Protein AF-A0A841GSR4-F1 (afdb_monomer_lite)

Structure (mmCIF, N/CA/C/O backbone):
data_AF-A0A841GSR4-F1
#
_entry.id   AF-A0A841GSR4-F1
#
loop_
_atom_site.group_PDB
_atom_site.id
_atom_site.type_symbol
_atom_site.label_atom_id
_atom_site.label_alt_id
_atom_site.label_comp_id
_atom_site.label_asym_id
_atom_site.label_entity_id
_atom_site.label_seq_id
_atom_site.pdbx_PDB_ins_code
_atom_site.Cartn_x
_atom_site.Cartn_y
_atom_site.Cartn_z
_atom_site.occupancy
_atom_site.B_iso_or_equiv
_atom_site.auth_seq_id
_atom_site.auth_comp_id
_atom_site.auth_asym_id
_atom_site.auth_atom_id
_atom_site.pdbx_PDB_model_num
ATOM 1 N N . MET A 1 1 ? -15.981 -10.347 -4.834 1.00 92.62 1 MET A N 1
ATOM 2 C CA . MET A 1 1 ? -15.086 -10.393 -6.033 1.00 92.62 1 MET A CA 1
ATOM 3 C C . MET A 1 1 ? -13.836 -11.166 -5.662 1.00 92.62 1 MET A C 1
ATOM 5 O O . MET A 1 1 ? -13.496 -11.179 -4.491 1.00 92.62 1 MET A O 1
ATOM 9 N N . THR A 1 2 ? -13.126 -11.791 -6.602 1.00 95.69 2 THR A N 1
ATOM 10 C CA . THR A 1 2 ? -11.892 -12.512 -6.245 1.00 95.69 2 THR A CA 1
ATOM 11 C C . THR A 1 2 ? -10.680 -11.586 -6.214 1.00 95.69 2 THR A C 1
ATOM 13 O O . THR A 1 2 ? -10.436 -10.868 -7.179 1.00 95.69 2 THR A O 1
ATOM 16 N N . VAL A 1 3 ? -9.880 -11.688 -5.154 1.00 97.00 3 VAL A N 1
ATOM 17 C CA . VAL A 1 3 ? -8.577 -11.026 -5.015 1.00 97.00 3 VAL A CA 1
ATOM 18 C C . VAL A 1 3 ? -7.499 -12.047 -4.651 1.00 97.00 3 VAL A C 1
ATOM 20 O O . VAL A 1 3 ? -7.768 -13.046 -3.979 1.00 97.00 3 VAL A O 1
ATOM 23 N N . TYR A 1 4 ? -6.276 -11.811 -5.123 1.00 98.25 4 TYR A N 1
ATOM 24 C CA . TYR A 1 4 ? -5.128 -12.674 -4.867 1.00 98.25 4 TYR A CA 1
ATOM 25 C C . TYR A 1 4 ? -4.082 -11.926 -4.047 1.00 98.25 4 TYR A C 1
ATOM 27 O O . TYR A 1 4 ? -3.581 -10.876 -4.454 1.00 98.25 4 TYR A O 1
ATOM 35 N N . VAL A 1 5 ? -3.737 -12.484 -2.892 1.00 97.50 5 VAL A N 1
ATOM 36 C CA . VAL A 1 5 ? -2.780 -11.902 -1.948 1.00 97.50 5 VAL A CA 1
ATOM 37 C C . VAL A 1 5 ? -1.703 -12.940 -1.652 1.00 97.50 5 VAL A C 1
ATOM 39 O O . VAL A 1 5 ? -1.979 -14.124 -1.476 1.00 97.50 5 VAL A O 1
ATOM 42 N N . ASN A 1 6 ? -0.447 -12.513 -1.620 1.00 97.94 6 ASN A N 1
ATOM 43 C CA . ASN A 1 6 ? 0.684 -13.377 -1.317 1.00 97.94 6 ASN A CA 1
ATOM 44 C C . ASN A 1 6 ? 0.808 -13.644 0.188 1.00 97.94 6 ASN A C 1
ATOM 46 O O . ASN A 1 6 ? 1.017 -14.781 0.601 1.00 97.94 6 ASN A O 1
ATOM 50 N N . ARG A 1 7 ? 0.694 -12.588 1.002 1.00 97.38 7 ARG A N 1
ATOM 51 C CA . ARG A 1 7 ? 0.832 -12.641 2.464 1.00 97.38 7 ARG A CA 1
ATOM 52 C C . ARG A 1 7 ? 0.263 -11.390 3.129 1.00 97.38 7 ARG A C 1
ATOM 54 O O . ARG A 1 7 ? 0.250 -10.317 2.528 1.00 97.38 7 ARG A O 1
ATOM 61 N N . ILE A 1 8 ? -0.161 -11.541 4.383 1.00 98.25 8 ILE A N 1
ATOM 62 C CA . ILE A 1 8 ? -0.678 -10.461 5.232 1.00 98.25 8 ILE A CA 1
ATOM 63 C C . ILE A 1 8 ? -0.076 -10.614 6.626 1.00 98.25 8 ILE A C 1
ATOM 65 O O . ILE A 1 8 ? -0.261 -11.657 7.255 1.00 98.25 8 ILE A O 1
ATOM 69 N N . PHE A 1 9 ? 0.642 -9.606 7.115 1.00 98.19 9 PH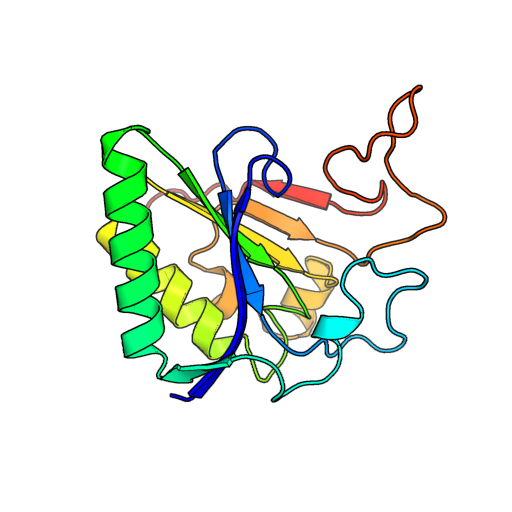E A N 1
ATOM 70 C CA . PHE A 1 9 ? 1.284 -9.657 8.434 1.00 98.19 9 PHE A CA 1
ATOM 71 C C . PHE A 1 9 ? 1.585 -8.259 8.982 1.00 98.19 9 PHE A C 1
ATOM 73 O O . PHE A 1 9 ? 1.593 -7.278 8.242 1.00 98.19 9 PHE A O 1
ATOM 80 N N . PHE A 1 10 ? 1.836 -8.170 10.288 1.00 98.44 10 PHE A N 1
ATOM 81 C CA . PHE A 1 10 ? 2.285 -6.934 10.925 1.00 98.44 10 PHE A CA 1
ATOM 82 C C . PHE A 1 10 ? 3.794 -6.748 10.755 1.00 98.44 10 PHE A C 1
ATOM 84 O O . PHE A 1 10 ? 4.568 -7.673 10.992 1.00 98.44 10 PHE A O 1
ATOM 91 N N . SER A 1 11 ? 4.208 -5.546 10.366 1.00 95.81 11 SER A N 1
ATOM 92 C CA . SER A 1 11 ? 5.587 -5.196 10.032 1.00 95.81 11 SER A CA 1
ATOM 93 C C . SER A 1 11 ? 5.924 -3.811 10.568 1.00 95.81 11 SER A C 1
ATOM 95 O O . SER A 1 11 ? 5.125 -2.883 10.464 1.00 95.81 11 SER A O 1
ATOM 97 N N . THR A 1 12 ? 7.126 -3.649 11.112 1.00 94.56 12 THR A N 1
ATOM 98 C CA . THR A 1 12 ? 7.690 -2.335 11.467 1.00 94.56 12 THR A CA 1
ATOM 99 C C . THR A 1 12 ? 8.575 -1.761 10.360 1.00 94.56 12 THR A C 1
ATOM 101 O O . THR A 1 12 ? 9.112 -0.671 10.517 1.00 94.56 12 THR A O 1
ATOM 104 N N . ASN A 1 13 ? 8.765 -2.495 9.257 1.00 92.19 13 ASN A N 1
ATOM 105 C CA . ASN A 1 13 ? 9.683 -2.117 8.178 1.00 92.19 13 ASN A CA 1
ATOM 106 C C . ASN A 1 13 ? 8.971 -1.445 6.995 1.00 92.19 13 ASN A C 1
ATOM 108 O O . ASN A 1 13 ? 9.603 -0.725 6.226 1.00 92.19 13 ASN A O 1
ATOM 112 N N . ASP A 1 14 ? 7.664 -1.674 6.851 1.00 94.75 14 ASP A N 1
ATOM 113 C CA . ASP A 1 14 ? 6.877 -1.236 5.689 1.00 94.75 14 ASP A CA 1
ATOM 114 C C . ASP A 1 14 ? 6.224 0.147 5.884 1.00 94.75 14 ASP A C 1
ATOM 116 O O . ASP A 1 14 ? 5.531 0.655 5.007 1.00 94.75 14 ASP A O 1
ATOM 120 N N . HIS A 1 15 ? 6.452 0.786 7.033 1.00 96.94 15 HIS A N 1
ATOM 121 C CA . HIS A 1 15 ? 6.011 2.147 7.318 1.00 96.94 15 HIS A CA 1
ATOM 122 C C . HIS A 1 15 ? 7.011 2.823 8.282 1.00 96.94 15 HIS A C 1
ATOM 124 O O . HIS A 1 15 ? 7.494 2.174 9.208 1.00 96.94 15 HIS A O 1
ATOM 130 N N . PRO A 1 16 ? 7.344 4.121 8.122 1.00 95.12 16 PRO A N 1
ATOM 131 C CA . PRO A 1 16 ? 8.487 4.731 8.811 1.00 95.12 16 PRO A CA 1
ATOM 132 C C . PRO A 1 16 ? 8.277 5.009 10.308 1.00 95.12 16 PRO A C 1
ATOM 134 O O . PRO A 1 16 ? 9.216 5.437 10.976 1.00 95.12 16 PRO A O 1
ATOM 137 N N . LYS A 1 17 ? 7.048 4.878 10.829 1.00 96.19 17 LYS A N 1
ATOM 138 C CA . LYS A 1 17 ? 6.701 5.281 12.211 1.00 96.19 17 LYS A CA 1
ATOM 139 C C . LYS A 1 17 ? 5.739 4.332 12.929 1.00 96.19 17 LYS A C 1
ATOM 141 O O . LYS A 1 17 ? 5.998 3.927 14.052 1.00 96.19 17 LYS A O 1
ATOM 146 N N . LEU A 1 18 ? 4.601 4.051 12.304 1.00 97.88 18 LEU A N 1
ATOM 147 C CA . LEU A 1 18 ? 3.537 3.186 12.820 1.00 97.88 18 LEU A CA 1
ATOM 148 C C . LEU A 1 18 ? 3.809 1.704 12.541 1.00 97.88 18 LEU A C 1
ATOM 150 O O . LEU A 1 18 ? 4.437 1.378 11.534 1.00 97.88 18 LEU A O 1
ATOM 154 N N . LEU A 1 19 ? 3.252 0.828 13.385 1.00 98.44 19 LEU A N 1
ATOM 155 C CA . LEU A 1 19 ? 3.086 -0.590 13.065 1.00 98.4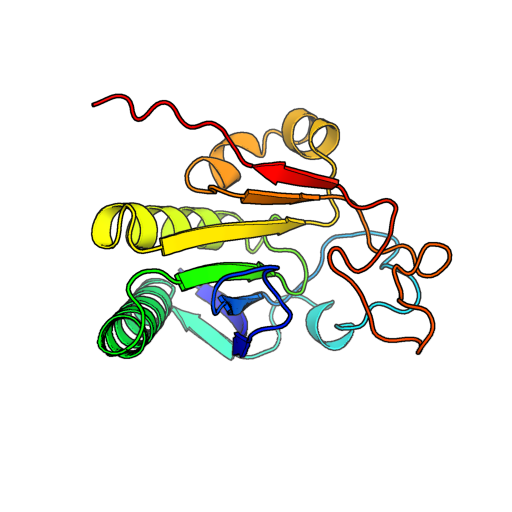4 19 LEU A CA 1
ATOM 156 C C . LEU A 1 19 ? 2.235 -0.718 11.795 1.00 98.44 19 LEU A C 1
ATOM 158 O O . LEU A 1 19 ? 1.141 -0.160 11.736 1.00 98.44 19 LEU A O 1
ATOM 162 N N . GLY A 1 20 ? 2.728 -1.435 10.789 1.00 98.31 20 GLY A N 1
ATOM 163 C CA . GLY A 1 20 ? 2.047 -1.620 9.512 1.00 98.31 20 GLY A CA 1
ATOM 164 C C . GLY A 1 20 ? 1.390 -2.991 9.390 1.00 98.31 20 GLY A C 1
ATOM 165 O O . GLY A 1 20 ? 2.092 -4.000 9.347 1.00 98.31 20 GLY A O 1
ATOM 166 N N . LEU A 1 21 ? 0.064 -3.049 9.250 1.00 98.81 21 LEU A N 1
ATOM 167 C CA . LEU A 1 21 ? -0.616 -4.219 8.694 1.00 98.81 21 LEU A CA 1
ATOM 168 C C . LEU A 1 21 ? -0.361 -4.246 7.186 1.00 98.81 21 LEU A C 1
ATOM 170 O O . LEU A 1 21 ? -0.951 -3.485 6.425 1.00 98.81 21 LEU A O 1
ATOM 174 N N . SER A 1 22 ? 0.561 -5.101 6.770 1.00 98.62 22 SER A N 1
ATOM 175 C CA . SER A 1 22 ? 1.110 -5.120 5.419 1.00 98.62 22 SER A CA 1
ATOM 176 C C . SER A 1 22 ? 0.399 -6.163 4.565 1.00 98.62 22 SER A C 1
ATOM 178 O O . SER A 1 22 ? 0.410 -7.348 4.902 1.00 98.62 22 SER A O 1
ATOM 180 N N . ILE A 1 23 ? -0.215 -5.726 3.465 1.00 98.69 23 ILE A N 1
ATOM 181 C CA . ILE A 1 23 ? -1.017 -6.541 2.546 1.00 98.69 23 ILE A CA 1
ATOM 182 C C . ILE A 1 23 ? -0.260 -6.662 1.227 1.00 98.69 23 ILE A C 1
ATOM 184 O O . ILE A 1 23 ? -0.256 -5.731 0.425 1.00 98.69 23 ILE A O 1
ATOM 188 N N . TYR A 1 24 ? 0.386 -7.806 0.999 1.00 98.44 24 TYR A N 1
ATOM 189 C CA . TYR A 1 24 ? 1.174 -8.041 -0.209 1.00 98.44 24 TYR A CA 1
ATOM 190 C C . TYR A 1 24 ? 0.294 -8.621 -1.317 1.00 98.44 24 TYR A C 1
ATOM 192 O O . TYR A 1 24 ? 0.095 -9.835 -1.366 1.00 98.44 24 TYR A O 1
ATOM 200 N N . PHE A 1 25 ? -0.215 -7.779 -2.214 1.00 98.38 25 PHE A N 1
ATOM 201 C CA . PHE A 1 25 ? -0.997 -8.199 -3.376 1.00 98.38 25 PHE A CA 1
ATOM 202 C C . PHE A 1 25 ? -0.168 -9.081 -4.319 1.00 98.38 25 PHE A C 1
ATOM 204 O O . PHE A 1 25 ? 1.060 -8.987 -4.393 1.00 98.38 25 PHE A O 1
ATOM 211 N N . GLN A 1 26 ? -0.840 -9.984 -5.029 1.00 98.31 26 GLN A N 1
ATOM 212 C CA . GLN A 1 26 ? -0.202 -10.833 -6.026 1.00 98.31 26 GLN A CA 1
ATOM 213 C C . GLN A 1 26 ? -0.316 -10.200 -7.421 1.00 98.31 26 GLN A C 1
ATOM 215 O O . GLN A 1 26 ? -1.351 -9.664 -7.803 1.00 98.31 26 GLN A O 1
ATOM 220 N N . GLY A 1 27 ? 0.748 -10.326 -8.210 1.00 98.19 27 GLY A N 1
ATOM 221 C CA . GLY A 1 27 ? 0.859 -9.842 -9.579 1.00 98.19 27 GLY A CA 1
ATOM 222 C C . GLY A 1 27 ? 1.427 -8.427 -9.651 1.00 98.19 27 GLY A C 1
ATOM 223 O O . GLY A 1 27 ? 0.950 -7.520 -8.978 1.00 98.19 27 GLY A O 1
ATOM 224 N N . CYS A 1 28 ? 2.433 -8.232 -10.507 1.00 98.31 28 CYS A N 1
ATOM 225 C CA . CYS A 1 28 ? 2.970 -6.920 -10.861 1.00 98.31 28 CYS A CA 1
ATOM 226 C C . CYS A 1 28 ? 2.867 -6.715 -12.376 1.00 98.31 28 CYS A C 1
ATOM 228 O O . CYS A 1 28 ? 3.379 -7.526 -13.145 1.00 98.31 28 CYS A O 1
ATOM 230 N N . ASP A 1 29 ? 2.252 -5.632 -12.840 1.00 97.81 29 ASP A N 1
ATOM 231 C CA . ASP A 1 29 ? 2.089 -5.325 -14.270 1.00 97.81 29 ASP A CA 1
ATOM 232 C C . ASP A 1 29 ? 3.283 -4.576 -14.888 1.00 97.81 29 ASP A C 1
ATOM 234 O O . ASP A 1 29 ? 3.379 -4.457 -16.108 1.00 97.81 29 ASP A O 1
ATOM 238 N N . ARG A 1 30 ? 4.251 -4.146 -14.071 1.00 97.25 30 ARG A N 1
ATOM 239 C CA . ARG A 1 30 ? 5.441 -3.434 -14.543 1.00 97.25 30 ARG A CA 1
ATOM 240 C C . ARG A 1 30 ? 6.229 -4.234 -15.590 1.00 97.25 30 ARG A C 1
ATOM 242 O O . ARG A 1 30 ? 6.597 -5.387 -15.344 1.00 97.25 30 ARG A O 1
ATOM 249 N N . SER A 1 31 ? 6.580 -3.601 -16.709 1.00 95.81 31 SER A N 1
ATOM 250 C CA . SER A 1 31 ? 7.490 -4.159 -17.717 1.00 95.81 31 SER A CA 1
ATOM 251 C C . SER A 1 31 ? 8.560 -3.130 -18.119 1.00 95.81 31 SER A C 1
ATOM 253 O O . SER A 1 31 ? 8.194 -2.013 -18.484 1.00 95.81 31 SER A O 1
ATOM 255 N N . PRO A 1 32 ? 9.866 -3.449 -18.028 1.00 95.81 32 PRO A N 1
ATOM 256 C CA . PRO A 1 32 ? 10.427 -4.651 -17.407 1.00 95.81 32 PRO A CA 1
ATOM 257 C C . PRO A 1 32 ? 10.186 -4.670 -15.887 1.00 95.81 32 PRO A C 1
ATOM 259 O O . PRO A 1 32 ? 9.978 -3.629 -15.262 1.00 95.81 32 PRO A O 1
ATOM 262 N N . LYS A 1 33 ? 10.229 -5.858 -15.272 1.00 97.06 33 LYS A N 1
ATOM 263 C CA . LYS A 1 33 ? 10.204 -5.987 -13.805 1.00 97.06 33 LYS A CA 1
ATOM 264 C C . LYS A 1 33 ? 11.444 -5.315 -13.198 1.00 97.06 33 LYS A C 1
ATOM 266 O O . LYS A 1 33 ? 12.499 -5.287 -13.830 1.00 97.06 33 LYS A O 1
ATOM 271 N N . CYS A 1 34 ? 11.338 -4.794 -11.974 1.00 96.00 34 CYS A N 1
ATOM 272 C CA . CYS A 1 34 ? 12.476 -4.152 -11.312 1.00 96.00 34 CYS A CA 1
ATOM 273 C C . CYS A 1 34 ? 13.631 -5.146 -11.121 1.00 96.00 34 CYS A C 1
ATOM 275 O O . CYS A 1 34 ? 13.443 -6.243 -10.579 1.00 96.00 34 CYS A O 1
ATOM 277 N N . LEU A 1 35 ? 14.834 -4.744 -11.532 1.00 95.44 35 LEU A N 1
ATOM 278 C CA . LEU A 1 35 ? 16.046 -5.520 -11.303 1.00 95.44 35 LEU A CA 1
ATOM 279 C C . LEU A 1 35 ? 16.247 -5.722 -9.795 1.00 95.44 35 LEU A C 1
ATOM 281 O O . LEU A 1 35 ? 16.113 -4.780 -9.019 1.00 95.44 35 LEU A O 1
ATOM 285 N N . LEU A 1 36 ? 16.540 -6.960 -9.385 1.00 94.19 36 LEU A N 1
ATOM 286 C CA . LEU A 1 36 ? 16.708 -7.342 -7.974 1.00 94.19 36 LEU A CA 1
ATOM 287 C C . LEU A 1 36 ? 15.529 -6.944 -7.063 1.00 94.19 36 LEU A C 1
ATOM 289 O O . LEU A 1 36 ? 15.717 -6.687 -5.879 1.00 94.19 36 LEU A O 1
ATOM 293 N N . CYS A 1 37 ? 14.302 -6.957 -7.596 1.00 94.44 37 CYS A N 1
ATOM 294 C CA . CYS A 1 37 ? 13.094 -6.844 -6.779 1.00 94.44 37 CYS A CA 1
ATOM 295 C C . CYS A 1 37 ? 13.138 -7.837 -5.605 1.00 94.44 37 CYS A C 1
ATOM 297 O O . CYS A 1 37 ? 13.424 -9.017 -5.813 1.00 94.44 37 CYS A O 1
ATOM 299 N N . HIS A 1 38 ? 12.833 -7.363 -4.395 1.00 90.12 38 HIS A N 1
ATOM 300 C CA . HIS A 1 38 ? 12.778 -8.203 -3.196 1.00 90.12 38 HIS A CA 1
ATOM 301 C C . HIS A 1 38 ? 11.622 -9.210 -3.214 1.00 90.12 38 HIS A C 1
ATOM 303 O O . HIS A 1 38 ? 11.738 -10.254 -2.590 1.00 90.12 38 HIS A O 1
ATOM 309 N N . ASN A 1 39 ? 10.540 -8.916 -3.943 1.00 93.88 39 ASN A N 1
ATOM 310 C CA . ASN A 1 39 ? 9.296 -9.685 -3.908 1.00 93.88 39 ASN A CA 1
ATOM 311 C C . ASN A 1 39 ? 9.004 -10.349 -5.266 1.00 93.88 39 ASN A C 1
ATOM 313 O O . ASN A 1 39 ? 7.910 -10.194 -5.815 1.00 93.88 39 ASN A O 1
ATOM 317 N N . LYS A 1 40 ? 9.984 -11.032 -5.874 1.00 95.50 40 LYS A N 1
ATOM 318 C CA . LYS A 1 40 ? 9.818 -11.642 -7.216 1.00 95.50 40 LYS A CA 1
ATOM 319 C C . LYS A 1 40 ? 8.717 -12.698 -7.249 1.00 95.50 40 LYS A C 1
ATOM 321 O O . LYS A 1 40 ? 8.055 -12.870 -8.267 1.00 95.50 40 LYS A O 1
ATOM 326 N N . GLU A 1 41 ? 8.482 -13.362 -6.124 1.00 96.00 41 GLU A N 1
ATOM 327 C CA . GLU A 1 41 ? 7.396 -14.317 -5.913 1.00 96.00 41 GLU A CA 1
ATOM 328 C C . GLU A 1 41 ? 6.004 -13.690 -6.098 1.00 96.00 41 GLU A C 1
ATOM 330 O O . GLU A 1 41 ? 5.038 -14.396 -6.384 1.00 96.00 41 GLU A O 1
ATOM 335 N N . THR A 1 42 ? 5.903 -12.360 -6.006 1.00 97.31 42 THR A N 1
ATOM 336 C CA . THR A 1 42 ? 4.657 -11.614 -6.226 1.00 97.31 42 THR A CA 1
ATOM 337 C C . THR A 1 42 ? 4.455 -11.175 -7.681 1.00 97.31 42 THR A C 1
ATOM 339 O O . THR A 1 42 ? 3.468 -10.515 -7.978 1.00 97.31 42 THR A O 1
ATOM 342 N N . TRP A 1 43 ? 5.355 -11.495 -8.622 1.00 97.12 43 TRP A N 1
ATOM 343 C CA . TRP A 1 43 ? 5.284 -10.955 -9.990 1.00 97.12 43 TRP A CA 1
ATOM 344 C C . TRP A 1 43 ? 4.158 -11.522 -10.850 1.00 97.12 43 TRP A C 1
ATOM 346 O O . TRP A 1 43 ? 3.541 -10.770 -11.606 1.00 97.12 43 TRP A O 1
ATOM 356 N N . GLU A 1 44 ? 3.921 -12.829 -10.785 1.00 97.12 44 GLU A N 1
ATOM 357 C CA . GLU A 1 44 ? 2.901 -13.479 -11.606 1.00 97.12 44 GLU A CA 1
ATOM 358 C C . GLU A 1 44 ? 1.508 -13.273 -10.996 1.00 97.12 44 GLU A C 1
ATOM 360 O O . GLU A 1 44 ? 1.340 -13.550 -9.805 1.00 97.12 44 GLU A O 1
ATOM 365 N N . PRO A 1 45 ? 0.513 -12.799 -11.769 1.00 96.00 45 PRO A N 1
ATOM 366 C CA . PRO A 1 45 ? -0.851 -12.640 -11.277 1.00 96.00 45 PRO A CA 1
ATOM 367 C C . PRO A 1 45 ? -1.521 -14.000 -11.030 1.00 96.00 45 PRO A C 1
ATOM 369 O O . PRO A 1 45 ? -1.067 -15.031 -11.526 1.00 96.00 45 PRO A O 1
ATOM 372 N N . TYR A 1 46 ? -2.622 -13.993 -10.274 1.00 93.44 46 TYR A N 1
ATOM 373 C CA . TYR A 1 46 ? -3.481 -15.166 -10.023 1.00 93.44 46 TYR A CA 1
ATOM 374 C C . TYR A 1 46 ? -2.794 -16.363 -9.334 1.00 93.44 46 TYR A C 1
ATOM 376 O O . TYR A 1 46 ? -3.289 -17.489 -9.386 1.00 93.44 46 TYR A O 1
ATOM 384 N N . LYS A 1 47 ? -1.658 -16.119 -8.672 1.00 93.12 47 LYS A N 1
ATOM 385 C CA . LYS A 1 47 ? -0.990 -17.053 -7.750 1.00 93.12 47 LYS A CA 1
ATOM 386 C C . LYS A 1 47 ? -1.291 -16.688 -6.288 1.00 93.12 47 LYS A C 1
ATOM 388 O O . LYS A 1 47 ? -2.086 -15.794 -6.015 1.00 93.12 47 LYS A O 1
ATOM 393 N N . GLY A 1 48 ? -0.639 -17.356 -5.340 1.00 90.44 48 GLY A N 1
ATOM 394 C CA . GLY A 1 48 ? -0.797 -17.056 -3.916 1.00 90.44 48 GLY A CA 1
ATOM 395 C C . GLY A 1 48 ? -2.157 -17.490 -3.371 1.00 90.44 48 GLY A C 1
ATOM 396 O O . GLY A 1 48 ? -2.749 -18.456 -3.855 1.00 90.44 48 GLY A O 1
ATOM 397 N N . PHE A 1 49 ? -2.633 -16.787 -2.347 1.00 95.81 49 PHE A N 1
ATOM 398 C CA . PHE A 1 49 ? -3.893 -17.090 -1.683 1.00 95.81 49 PHE A CA 1
ATOM 399 C C . PHE A 1 49 ? -5.044 -16.353 -2.357 1.00 95.81 49 PHE A C 1
ATOM 401 O O . PHE A 1 49 ? -5.014 -15.134 -2.537 1.00 95.81 49 PHE A O 1
ATOM 408 N N . LYS A 1 50 ? -6.063 -17.126 -2.725 1.00 97.69 50 LYS A N 1
ATOM 409 C CA . LYS A 1 50 ? -7.311 -16.628 -3.287 1.00 97.69 50 LYS A CA 1
ATOM 410 C C . LYS A 1 50 ? -8.268 -16.290 -2.149 1.00 97.69 50 LYS A C 1
ATOM 412 O O . LYS A 1 50 ? -8.541 -17.155 -1.320 1.00 97.69 50 LYS A O 1
ATOM 417 N N . TYR A 1 51 ? -8.819 -15.085 -2.173 1.00 98.00 51 TYR A N 1
ATOM 418 C CA . TYR A 1 51 ? -9.861 -14.646 -1.252 1.00 98.00 51 TYR A CA 1
ATOM 419 C C . TYR A 1 51 ? -11.095 -14.192 -2.029 1.00 98.00 51 TYR A C 1
ATOM 421 O O . TYR A 1 51 ? -10.969 -13.654 -3.138 1.00 98.00 51 TYR A O 1
ATOM 429 N N . ASP A 1 52 ? -12.281 -14.380 -1.447 1.00 98.38 52 ASP A N 1
ATOM 430 C CA . ASP A 1 52 ? -13.344 -13.421 -1.719 1.00 98.38 52 ASP A CA 1
ATOM 431 C C . ASP A 1 52 ? -13.015 -12.109 -0.995 1.00 98.38 52 ASP A C 1
ATOM 433 O O . ASP A 1 52 ? -12.431 -12.097 0.090 1.00 98.38 52 ASP A O 1
ATOM 437 N N . LEU A 1 53 ? -13.307 -10.993 -1.649 1.00 98.31 53 LEU A N 1
ATOM 438 C CA . LEU A 1 53 ? -12.957 -9.678 -1.149 1.00 98.31 53 LEU A CA 1
ATOM 439 C C . LEU A 1 53 ? -13.660 -9.330 0.166 1.00 98.31 53 LEU A C 1
ATOM 441 O O . LEU A 1 53 ? -13.025 -8.713 1.016 1.00 98.31 53 LEU A O 1
ATOM 445 N N . GLU A 1 54 ? -14.926 -9.710 0.342 1.00 98.44 54 GLU A N 1
ATOM 446 C CA . GLU A 1 54 ? -15.672 -9.403 1.568 1.00 98.44 54 GLU A CA 1
ATOM 447 C C . GLU A 1 54 ? -15.049 -10.141 2.760 1.00 98.44 54 GLU A C 1
ATOM 449 O O . GLU A 1 54 ? -14.763 -9.530 3.793 1.00 98.44 54 GLU A O 1
ATOM 454 N N . ASP A 1 55 ? -14.702 -11.418 2.564 1.00 98.50 55 ASP A N 1
ATOM 455 C CA . ASP A 1 55 ? -13.977 -12.221 3.554 1.00 98.50 55 ASP A CA 1
ATOM 456 C C . ASP A 1 55 ? -12.610 -11.607 3.887 1.00 98.50 55 ASP A C 1
ATOM 458 O O . ASP A 1 55 ? -12.226 -11.513 5.055 1.00 98.50 55 ASP A O 1
ATOM 462 N N . LEU A 1 56 ? -11.859 -11.159 2.872 1.00 98.62 56 LEU A N 1
ATOM 463 C CA . LEU A 1 56 ? -10.571 -10.502 3.091 1.00 98.62 56 LEU A CA 1
ATOM 464 C C . LEU A 1 56 ? -10.734 -9.211 3.899 1.00 98.62 56 LEU A C 1
ATOM 466 O O . LEU A 1 56 ? -9.957 -8.976 4.822 1.00 98.62 56 LEU A O 1
ATOM 470 N N . ILE A 1 57 ? -11.725 -8.382 3.572 1.00 98.81 57 ILE A N 1
ATOM 471 C CA . ILE A 1 57 ? -12.004 -7.143 4.303 1.00 98.81 57 ILE A CA 1
ATOM 472 C C . ILE A 1 57 ? -12.304 -7.457 5.770 1.00 98.81 57 ILE A C 1
ATOM 474 O O . ILE A 1 57 ? -11.716 -6.817 6.641 1.00 98.81 57 ILE A O 1
ATOM 478 N N . GLN A 1 58 ? -13.120 -8.474 6.061 1.00 98.69 58 GLN A N 1
ATOM 479 C CA . GLN A 1 58 ? -13.398 -8.870 7.443 1.00 98.69 58 GLN A CA 1
ATOM 480 C C . GLN A 1 58 ? -12.131 -9.337 8.175 1.00 98.69 58 GLN A C 1
ATOM 482 O O . GLN A 1 58 ? -11.856 -8.880 9.282 1.00 98.69 58 GLN A O 1
ATOM 487 N N . ILE A 1 59 ? -11.292 -10.155 7.529 1.00 98.75 59 ILE A N 1
ATOM 488 C CA . ILE A 1 59 ? -9.998 -10.583 8.089 1.00 98.75 59 ILE A CA 1
ATOM 489 C C . ILE A 1 59 ? -9.109 -9.375 8.424 1.00 98.75 59 ILE A C 1
ATOM 491 O O . ILE A 1 59 ? -8.408 -9.376 9.440 1.00 98.75 59 ILE A O 1
ATOM 495 N N . LEU A 1 60 ? -9.093 -8.352 7.567 1.00 98.88 60 LEU A N 1
ATOM 496 C CA . LEU A 1 60 ? -8.319 -7.134 7.799 1.00 98.88 60 LEU A CA 1
ATOM 497 C C . LEU A 1 60 ? -8.898 -6.318 8.959 1.00 98.88 60 LEU A C 1
ATOM 499 O O . LEU A 1 60 ? -8.126 -5.898 9.819 1.00 98.88 60 LEU A O 1
ATOM 503 N N . LYS A 1 61 ? -10.225 -6.152 9.028 1.00 98.81 61 LYS A N 1
ATOM 504 C CA . LYS A 1 61 ? -10.922 -5.479 10.138 1.00 98.81 61 LYS A CA 1
ATOM 505 C C . LYS A 1 61 ? -10.616 -6.153 11.476 1.00 98.81 61 LYS A C 1
ATOM 507 O O . LYS A 1 61 ? -10.220 -5.476 12.422 1.00 98.81 61 LYS A O 1
ATOM 512 N N . ASP A 1 62 ? -10.684 -7.481 11.540 1.00 98.81 62 ASP A N 1
ATOM 513 C CA . ASP A 1 62 ? -10.380 -8.249 12.753 1.00 98.81 62 ASP A CA 1
ATOM 514 C C . ASP A 1 62 ? -8.921 -8.058 13.199 1.00 98.81 62 ASP A C 1
ATOM 516 O O . ASP A 1 62 ? -8.641 -7.834 14.378 1.00 98.81 62 ASP A O 1
ATOM 520 N N . LYS A 1 63 ? -7.973 -8.080 12.251 1.00 98.81 63 LYS A N 1
ATOM 521 C CA . LYS A 1 63 ? -6.556 -7.800 12.535 1.00 98.81 63 LYS A CA 1
ATOM 522 C C . LYS A 1 63 ? -6.346 -6.370 13.030 1.00 98.81 63 LYS A C 1
ATOM 524 O O . LYS A 1 63 ? -5.576 -6.167 13.965 1.00 98.81 63 LYS A O 1
ATOM 529 N N . ILE A 1 64 ? -7.002 -5.389 12.414 1.00 98.81 64 ILE A N 1
ATOM 530 C CA . ILE A 1 64 ? -6.913 -3.986 12.829 1.00 98.81 64 ILE A CA 1
ATOM 531 C C . ILE A 1 64 ? -7.454 -3.831 14.249 1.00 98.81 64 ILE A C 1
ATOM 533 O O . ILE A 1 64 ? -6.747 -3.282 15.086 1.00 98.81 64 ILE A O 1
ATOM 537 N N . ASN A 1 65 ? -8.637 -4.373 14.550 1.00 98.69 65 ASN A N 1
ATOM 538 C CA . ASN A 1 65 ? -9.211 -4.346 15.897 1.00 98.69 65 ASN A CA 1
ATOM 539 C C . ASN A 1 65 ? -8.255 -4.940 16.935 1.00 98.69 65 ASN A C 1
ATOM 541 O O . ASN A 1 65 ? -7.968 -4.282 17.931 1.00 98.69 65 ASN A O 1
ATOM 545 N N . TYR A 1 66 ? -7.686 -6.115 16.653 1.00 98.56 66 TYR A N 1
ATOM 546 C CA . TYR A 1 66 ? -6.691 -6.743 17.524 1.00 98.56 66 TYR A CA 1
ATOM 547 C C . TYR A 1 66 ? -5.472 -5.842 17.777 1.00 98.56 66 TYR A C 1
ATOM 549 O O . TYR A 1 66 ? -5.023 -5.691 18.909 1.00 98.56 66 TYR A O 1
ATOM 557 N N . ALA A 1 67 ? -4.931 -5.200 16.737 1.00 98.50 67 ALA A N 1
ATOM 558 C CA . ALA A 1 67 ? -3.818 -4.269 16.908 1.00 98.50 67 ALA A CA 1
ATOM 559 C C . ALA A 1 67 ? -4.227 -3.023 17.713 1.00 98.50 67 ALA A C 1
ATOM 561 O O . ALA A 1 67 ? -3.460 -2.549 18.550 1.00 98.50 67 ALA A O 1
ATOM 562 N N . LEU A 1 68 ? -5.439 -2.509 17.508 1.00 98.31 68 LEU A N 1
ATOM 563 C CA . LEU A 1 68 ? -5.935 -1.323 18.205 1.00 98.31 68 LEU A CA 1
ATOM 564 C C . LEU A 1 68 ? -6.206 -1.551 19.704 1.00 98.31 68 LEU A C 1
ATOM 566 O O . LEU A 1 68 ? -6.396 -0.582 20.434 1.00 98.31 68 LEU A O 1
ATOM 570 N N . GLU A 1 69 ? -6.154 -2.793 20.197 1.00 98.38 69 GLU A N 1
ATOM 571 C CA . GLU A 1 69 ? -6.128 -3.080 21.640 1.00 98.38 69 GLU A CA 1
ATOM 572 C C . GLU A 1 69 ? -4.823 -2.612 22.310 1.00 98.38 69 GLU A C 1
ATOM 574 O O . GLU A 1 69 ? -4.802 -2.354 23.511 1.00 98.38 69 GLU A O 1
ATOM 579 N N . SER A 1 70 ? -3.727 -2.515 21.546 1.00 98.19 70 SER A N 1
ATOM 580 C CA . SER A 1 70 ? -2.389 -2.160 22.051 1.00 98.19 70 SER A CA 1
ATOM 581 C C . SER A 1 70 ? -1.794 -0.893 21.428 1.00 98.19 70 SER A C 1
ATOM 583 O O . SER A 1 70 ? -0.800 -0.374 21.934 1.00 98.19 70 SER A O 1
ATOM 585 N N . TYR A 1 71 ? -2.365 -0.401 20.327 1.00 98.12 71 TYR A N 1
ATOM 586 C CA . TYR A 1 71 ? -1.860 0.748 19.578 1.00 98.12 71 TYR A CA 1
ATOM 587 C C . TYR A 1 71 ? -2.990 1.743 19.303 1.00 98.12 71 TYR A C 1
ATOM 589 O O . TYR A 1 71 ? -4.011 1.375 18.740 1.00 98.12 71 TYR A O 1
ATOM 597 N N . ASP A 1 72 ? -2.783 3.029 19.595 1.00 97.69 72 ASP A N 1
ATOM 598 C CA . ASP A 1 72 ? -3.793 4.063 19.307 1.00 97.69 72 ASP A CA 1
ATOM 599 C C . ASP A 1 72 ? -4.025 4.271 17.799 1.00 97.69 72 ASP A C 1
ATOM 601 O O . ASP A 1 72 ? -5.097 4.704 17.369 1.00 97.69 72 ASP A O 1
ATOM 605 N N . LYS A 1 73 ? -2.989 4.006 16.990 1.00 98.31 73 LYS A N 1
ATOM 606 C CA . LYS A 1 73 ? -2.989 4.200 15.538 1.00 98.31 73 LYS A CA 1
ATOM 607 C C . LYS A 1 73 ? -2.023 3.234 14.858 1.00 98.31 73 LYS A C 1
ATOM 609 O O . LYS A 1 73 ? -0.896 3.058 15.324 1.00 98.31 73 LYS A O 1
ATOM 614 N N . ILE A 1 74 ? -2.431 2.666 13.725 1.00 98.69 74 ILE A N 1
ATOM 615 C CA . ILE A 1 74 ? -1.589 1.792 12.889 1.00 98.69 74 ILE A CA 1
ATOM 616 C C . ILE A 1 74 ? -1.604 2.232 11.422 1.00 98.69 74 ILE A C 1
ATOM 618 O O . ILE A 1 74 ? -2.453 3.018 11.008 1.00 98.69 74 ILE A O 1
ATOM 622 N N . ALA A 1 75 ? -0.663 1.740 10.621 1.00 98.75 75 ALA A N 1
ATOM 623 C CA . ALA A 1 75 ? -0.714 1.871 9.169 1.00 98.75 75 ALA A CA 1
ATOM 624 C C . ALA A 1 75 ? -1.330 0.610 8.547 1.00 98.75 75 ALA A C 1
ATOM 626 O O . ALA A 1 75 ? -1.054 -0.503 8.992 1.00 98.75 75 ALA A O 1
ATOM 627 N N . VAL A 1 76 ? -2.128 0.772 7.496 1.00 98.81 76 VAL A N 1
ATOM 628 C CA . VAL A 1 76 ? -2.522 -0.315 6.594 1.00 98.81 76 VAL A CA 1
ATOM 629 C C . VAL A 1 76 ? -1.738 -0.109 5.309 1.00 98.81 76 VAL A C 1
ATOM 631 O O . VAL A 1 76 ? -1.939 0.879 4.604 1.00 98.81 76 VAL A O 1
ATOM 634 N N . VAL A 1 77 ? -0.790 -1.004 5.041 1.00 98.81 77 VAL A N 1
ATOM 635 C CA . VAL A 1 77 ? 0.181 -0.841 3.959 1.00 98.81 77 VAL A CA 1
ATOM 636 C C . VAL A 1 77 ? -0.209 -1.732 2.787 1.00 98.81 77 VAL A C 1
ATOM 638 O O . VAL A 1 77 ? -0.179 -2.957 2.887 1.00 98.81 77 VAL A O 1
ATOM 641 N N . TYR A 1 78 ? -0.562 -1.112 1.666 1.00 98.81 78 TYR A N 1
ATOM 642 C CA . TYR A 1 78 ? -0.926 -1.773 0.417 1.00 98.81 78 TYR A CA 1
ATOM 643 C C . TYR A 1 78 ? 0.328 -1.853 -0.445 1.00 98.81 78 TYR A C 1
ATOM 645 O O . TYR A 1 78 ? 0.811 -0.837 -0.944 1.00 98.81 78 TYR A O 1
ATOM 653 N N . LEU A 1 79 ? 0.890 -3.049 -0.590 1.00 97.88 79 LEU A N 1
ATOM 654 C CA . LEU A 1 79 ? 2.140 -3.280 -1.315 1.00 97.88 79 LEU A CA 1
ATOM 655 C C . LEU A 1 79 ? 2.137 -4.667 -1.958 1.00 97.88 79 LEU A C 1
ATOM 657 O O . LEU A 1 79 ? 1.109 -5.327 -2.007 1.00 97.88 79 LEU A O 1
ATOM 661 N N . GLY A 1 80 ? 3.282 -5.126 -2.459 1.00 86.94 80 GLY A N 1
ATOM 662 C CA . GLY A 1 80 ? 3.399 -6.458 -3.054 1.00 86.94 80 GLY A CA 1
ATOM 663 C C . GLY A 1 80 ? 2.750 -6.548 -4.432 1.00 86.94 80 GLY A C 1
ATOM 664 O O . GLY A 1 80 ? 1.750 -5.895 -4.724 1.00 86.94 80 GLY A O 1
ATOM 665 N N . GLY A 1 81 ? 3.403 -7.311 -5.309 1.00 95.06 81 GLY A N 1
ATOM 666 C CA . GLY A 1 81 ? 3.178 -7.225 -6.735 1.00 95.06 81 GLY A CA 1
ATOM 667 C C . GLY A 1 81 ? 3.150 -5.758 -7.164 1.00 95.06 81 GLY A C 1
ATOM 668 O O . GLY A 1 81 ? 4.146 -5.042 -7.056 1.00 95.06 81 GLY A O 1
ATOM 669 N N . GLU A 1 82 ? 1.982 -5.327 -7.613 1.00 98.12 82 GLU A N 1
ATOM 670 C CA . GLU A 1 82 ? 1.600 -3.936 -7.773 1.00 98.12 82 GLU A CA 1
ATOM 671 C C . GLU A 1 82 ? 0.120 -3.760 -7.367 1.00 98.12 82 GLU A C 1
ATOM 673 O O . GLU A 1 82 ? -0.763 -4.308 -8.038 1.00 98.12 82 GLU A O 1
ATOM 678 N N . PRO A 1 83 ? -0.1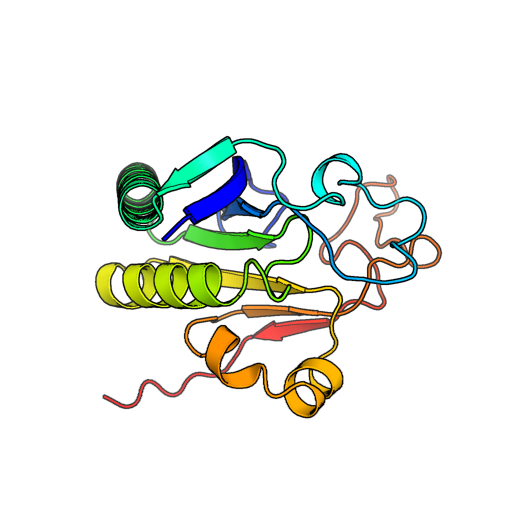83 -2.983 -6.311 1.00 98.50 83 PRO A N 1
ATOM 679 C CA . PRO A 1 83 ? -1.557 -2.716 -5.885 1.00 98.50 83 PRO A CA 1
ATOM 680 C C . PRO A 1 83 ? -2.420 -2.027 -6.952 1.00 98.50 83 PRO A C 1
ATOM 682 O O . PRO A 1 83 ? -3.587 -2.375 -7.110 1.00 98.50 83 PRO A O 1
ATOM 685 N N . LEU A 1 84 ? -1.863 -1.096 -7.740 1.00 98.56 84 LEU A N 1
ATOM 686 C CA . LEU A 1 84 ? -2.616 -0.410 -8.801 1.00 98.56 84 LEU A CA 1
ATOM 687 C C . LEU A 1 84 ? -2.664 -1.191 -10.124 1.00 98.56 84 LEU A C 1
ATOM 689 O O . LEU A 1 84 ? -3.094 -0.653 -11.147 1.00 98.56 84 LEU A O 1
ATOM 693 N N . ALA A 1 85 ? -2.230 -2.454 -10.141 1.00 98.25 85 ALA A N 1
ATOM 694 C CA . ALA A 1 85 ? -2.345 -3.286 -11.329 1.00 98.25 85 ALA A CA 1
ATOM 695 C C . ALA A 1 85 ? -3.829 -3.482 -11.697 1.00 98.25 85 ALA A C 1
ATOM 697 O O . ALA A 1 85 ? -4.681 -3.517 -10.803 1.00 98.25 85 ALA A O 1
ATOM 698 N N . PRO A 1 86 ? -4.165 -3.673 -12.988 1.00 97.94 86 PRO A N 1
ATOM 699 C CA . PRO A 1 86 ? -5.553 -3.794 -13.434 1.00 97.94 86 PRO A CA 1
ATOM 700 C C . PRO A 1 86 ? -6.385 -4.853 -12.703 1.00 97.94 86 PRO A C 1
ATOM 702 O O . PRO A 1 86 ? -7.586 -4.675 -12.558 1.00 97.94 86 PRO A O 1
ATOM 705 N N . TYR A 1 87 ? -5.750 -5.929 -12.234 1.00 97.31 87 TYR A N 1
ATOM 706 C CA . TYR A 1 87 ? -6.388 -7.031 -11.506 1.00 97.31 87 TYR A CA 1
ATOM 707 C C . TYR A 1 87 ? -6.427 -6.847 -9.977 1.00 97.31 87 TYR A C 1
ATOM 709 O O . TYR A 1 87 ? -6.989 -7.696 -9.294 1.00 97.31 87 TYR A O 1
ATOM 717 N N . ASN A 1 88 ? -5.847 -5.767 -9.439 1.00 98.44 88 ASN A N 1
ATOM 718 C CA . ASN A 1 88 ? -5.783 -5.490 -7.997 1.00 98.44 88 ASN A CA 1
ATOM 719 C C . ASN A 1 88 ? -6.506 -4.195 -7.599 1.00 98.44 88 ASN A C 1
ATOM 721 O O . ASN A 1 88 ? -7.106 -4.134 -6.528 1.00 98.44 88 ASN A O 1
ATOM 725 N N . ARG A 1 89 ? -6.474 -3.165 -8.453 1.00 98.38 89 ARG A N 1
ATOM 726 C CA . ARG A 1 89 ? -6.884 -1.792 -8.104 1.00 98.38 89 ARG A CA 1
ATOM 727 C C . ARG A 1 89 ? -8.320 -1.650 -7.591 1.00 98.38 89 ARG A C 1
ATOM 729 O O . ARG A 1 89 ? -8.544 -0.880 -6.663 1.00 98.38 89 ARG A O 1
ATOM 736 N N . ASP A 1 90 ? -9.269 -2.417 -8.130 1.00 98.50 90 ASP A N 1
ATOM 737 C CA . ASP A 1 90 ? -10.667 -2.364 -7.680 1.00 98.50 90 ASP A CA 1
ATOM 738 C C . ASP A 1 90 ? -10.800 -2.890 -6.239 1.00 98.50 90 ASP A C 1
ATOM 740 O O . ASP A 1 90 ? -11.461 -2.270 -5.406 1.00 98.50 90 ASP A O 1
ATOM 744 N N . ALA A 1 91 ? -10.097 -3.981 -5.912 1.00 98.38 91 ALA A N 1
ATOM 745 C CA . ALA A 1 91 ? -10.037 -4.510 -4.552 1.00 98.38 91 ALA A CA 1
ATOM 746 C C . ALA A 1 91 ? -9.307 -3.547 -3.604 1.00 98.38 91 ALA A C 1
ATOM 748 O O . ALA A 1 91 ? -9.766 -3.326 -2.489 1.00 98.38 91 ALA A O 1
ATOM 749 N N . VAL A 1 92 ? -8.204 -2.931 -4.046 1.00 98.62 92 VAL A N 1
ATOM 750 C CA . VAL A 1 92 ? -7.476 -1.919 -3.257 1.00 98.62 92 VAL A CA 1
ATOM 751 C C . VAL A 1 92 ? -8.378 -0.735 -2.908 1.00 98.62 92 VAL A C 1
ATOM 753 O O . VAL A 1 92 ? -8.401 -0.309 -1.753 1.00 98.62 92 VAL A O 1
ATOM 756 N N . PHE A 1 93 ? -9.151 -0.229 -3.870 1.00 98.69 93 PHE A N 1
ATOM 757 C CA . PHE A 1 93 ? -10.116 0.841 -3.627 1.00 98.69 93 PHE A CA 1
ATOM 758 C C . PHE A 1 93 ? -11.176 0.426 -2.606 1.00 98.69 93 PHE A C 1
ATOM 760 O O . PHE A 1 93 ? -11.375 1.129 -1.621 1.00 98.69 93 PHE A O 1
ATOM 767 N N . GLN A 1 94 ? -11.808 -0.734 -2.791 1.00 98.69 94 GLN A N 1
ATOM 768 C CA . GLN A 1 94 ? -12.859 -1.192 -1.880 1.00 98.69 94 GLN A CA 1
ATOM 769 C C . GLN A 1 94 ? -12.334 -1.456 -0.462 1.00 98.69 94 GLN A C 1
ATOM 771 O O . GLN A 1 94 ? -12.949 -1.001 0.497 1.00 98.69 94 GLN A O 1
ATOM 776 N N . ILE A 1 95 ? -11.168 -2.098 -0.317 1.00 98.81 95 ILE A N 1
ATOM 777 C CA . ILE A 1 95 ? -10.532 -2.310 0.993 1.00 98.81 95 ILE A CA 1
ATOM 778 C C . ILE A 1 95 ? -10.208 -0.964 1.644 1.00 98.81 95 ILE A C 1
ATOM 780 O O . ILE A 1 95 ? -10.585 -0.726 2.788 1.00 98.81 95 ILE A O 1
ATOM 784 N N . SER A 1 96 ? -9.522 -0.070 0.928 1.00 98.75 96 SER A N 1
ATOM 785 C CA . SER A 1 96 ? -9.101 1.211 1.505 1.00 98.75 96 SER A CA 1
ATOM 786 C C . SER A 1 96 ? -10.278 2.089 1.904 1.00 98.75 96 SER A C 1
ATOM 788 O O . SER A 1 96 ? -10.214 2.697 2.971 1.00 98.75 96 SER A O 1
ATOM 790 N N . LYS A 1 97 ? -11.358 2.094 1.117 1.00 98.62 97 LYS A N 1
ATOM 791 C CA . LYS A 1 97 ? -12.617 2.760 1.448 1.00 98.62 97 LYS A CA 1
ATOM 792 C C . LYS A 1 97 ? -13.235 2.213 2.732 1.00 98.62 97 LYS A C 1
ATOM 794 O O . LYS A 1 97 ? -13.386 2.962 3.691 1.00 98.62 97 LYS A O 1
ATOM 799 N N . GLU A 1 98 ? -13.531 0.917 2.765 1.00 98.69 98 GLU A N 1
ATOM 800 C CA . GLU A 1 98 ? -14.202 0.252 3.891 1.00 98.69 98 GLU A CA 1
ATOM 801 C C . GLU A 1 98 ? -13.427 0.421 5.200 1.00 98.69 98 GLU A C 1
ATOM 803 O O . GLU A 1 98 ? -13.989 0.762 6.241 1.00 98.69 98 GLU A O 1
ATOM 808 N N . LEU A 1 99 ? -12.104 0.242 5.152 1.00 98.69 99 LEU A N 1
ATOM 809 C CA . LEU A 1 99 ? -11.259 0.421 6.328 1.00 98.69 99 LEU A CA 1
ATOM 810 C C . LEU A 1 99 ? -11.197 1.890 6.766 1.00 98.69 99 LEU A C 1
ATOM 812 O O . LEU A 1 99 ? -11.168 2.174 7.964 1.00 98.69 99 LEU A O 1
ATOM 816 N N . LYS A 1 100 ? -11.181 2.837 5.820 1.00 97.50 100 LYS A N 1
ATOM 817 C CA . LYS A 1 100 ? -11.146 4.268 6.142 1.00 97.50 100 LYS A CA 1
ATOM 818 C C . LYS A 1 100 ? -12.458 4.745 6.752 1.00 97.50 100 LYS A C 1
ATOM 820 O O . LYS A 1 100 ? -12.417 5.518 7.703 1.00 97.50 100 LYS A O 1
ATOM 825 N N . GLU A 1 101 ? -13.592 4.278 6.243 1.00 97.88 101 GLU A N 1
ATOM 826 C CA . GLU A 1 101 ? -14.918 4.599 6.776 1.00 97.88 101 GLU A CA 1
ATOM 827 C C . GLU A 1 101 ? -15.100 4.046 8.198 1.00 97.88 101 GLU A C 1
ATOM 829 O O . GLU A 1 101 ? -15.595 4.756 9.072 1.00 97.88 101 GLU A O 1
ATOM 834 N N . GLU A 1 102 ? -14.623 2.828 8.472 1.00 98.38 102 GLU A N 1
ATOM 835 C CA . GLU A 1 102 ? -14.770 2.197 9.790 1.00 98.38 102 GLU A CA 1
ATOM 836 C C . GLU A 1 102 ? -13.782 2.728 10.837 1.00 98.38 102 GLU A C 1
ATOM 838 O O . GLU A 1 102 ? -14.167 3.053 11.962 1.00 98.38 102 GLU A O 1
ATOM 843 N N . PHE A 1 103 ? -12.498 2.837 10.486 1.00 98.19 103 PHE A N 1
ATOM 844 C CA . PHE A 1 103 ? -11.450 3.166 11.456 1.00 98.19 103 PHE A CA 1
ATOM 845 C C . PHE A 1 103 ? -11.018 4.632 11.425 1.00 98.19 103 PHE A C 1
ATOM 847 O O . PHE A 1 103 ? -10.373 5.093 12.371 1.00 98.19 103 PHE A O 1
ATOM 854 N N . SER A 1 104 ? -11.393 5.386 10.386 1.00 96.38 104 SER A N 1
ATOM 855 C CA . SER A 1 104 ? -11.153 6.827 10.265 1.00 96.38 104 SER A CA 1
ATOM 856 C C . SER A 1 104 ? -9.696 7.208 10.576 1.00 96.38 104 SER A C 1
ATOM 858 O O . SER A 1 104 ? -8.772 6.815 9.862 1.00 96.38 104 SER A O 1
ATOM 860 N N . GLU A 1 105 ? -9.472 7.960 11.658 1.00 96.06 105 GLU A N 1
ATOM 861 C CA . GLU A 1 105 ? -8.156 8.447 12.071 1.00 96.06 105 GLU A CA 1
ATOM 862 C C . GLU A 1 105 ? -7.314 7.420 12.837 1.00 96.06 105 GLU A C 1
ATOM 864 O O . GLU A 1 105 ? -6.139 7.685 13.101 1.00 96.06 105 GLU A O 1
ATOM 869 N N . LYS A 1 106 ? -7.870 6.253 13.188 1.00 98.25 106 LYS A N 1
ATOM 870 C CA . LYS A 1 106 ? -7.128 5.166 13.853 1.00 98.25 106 LYS A CA 1
ATOM 871 C C . LYS A 1 106 ? -6.245 4.376 12.887 1.00 98.25 106 LYS A C 1
ATOM 873 O O . LYS A 1 106 ? -5.383 3.618 13.328 1.00 98.25 106 LYS A O 1
ATOM 878 N N . ILE A 1 107 ? -6.415 4.573 11.580 1.00 98.62 107 ILE A N 1
ATOM 879 C CA . ILE A 1 107 ? -5.537 3.996 10.563 1.00 98.62 107 ILE A CA 1
ATOM 880 C C . ILE A 1 107 ? -4.922 5.068 9.663 1.00 98.62 107 ILE A C 1
ATOM 882 O O . ILE A 1 107 ? -5.457 6.166 9.502 1.00 98.62 107 ILE A O 1
ATOM 886 N N . VAL A 1 108 ? -3.789 4.721 9.060 1.00 98.56 108 VAL A N 1
ATOM 887 C CA . VAL A 1 108 ? -3.173 5.441 7.942 1.00 98.56 108 VAL A CA 1
ATOM 888 C C . VAL A 1 108 ? -3.087 4.479 6.765 1.00 98.56 108 VAL A C 1
ATOM 890 O O . VAL A 1 108 ? -2.348 3.500 6.829 1.00 98.56 108 VAL A O 1
ATOM 893 N N . ASN A 1 109 ? -3.845 4.729 5.702 1.00 98.69 109 ASN A N 1
ATOM 894 C CA . ASN A 1 109 ? -3.747 3.948 4.473 1.00 98.69 109 ASN A CA 1
ATOM 895 C C . ASN A 1 109 ? -2.498 4.393 3.694 1.00 98.69 109 ASN A C 1
ATOM 897 O O . ASN A 1 109 ? -2.440 5.523 3.203 1.00 98.69 109 ASN A O 1
ATOM 901 N N . THR A 1 110 ? -1.509 3.509 3.564 1.00 98.75 110 THR A N 1
ATOM 902 C CA . THR A 1 110 ? -0.236 3.780 2.879 1.00 98.75 110 THR A CA 1
ATOM 903 C C . THR A 1 110 ? -0.109 2.902 1.639 1.00 98.75 110 THR A C 1
ATOM 905 O O . THR A 1 110 ? -0.027 1.680 1.745 1.00 98.75 110 THR A O 1
ATOM 908 N N . LEU A 1 111 ? -0.055 3.506 0.454 1.00 98.75 111 LEU A N 1
ATOM 909 C CA . LEU A 1 111 ? 0.061 2.790 -0.818 1.00 98.75 111 LEU A CA 1
ATOM 910 C C . LEU A 1 111 ? 1.495 2.790 -1.339 1.00 98.75 111 LEU A C 1
ATOM 912 O O . LEU A 1 111 ? 2.093 3.849 -1.505 1.00 98.75 111 LEU A O 1
ATOM 916 N N . TYR A 1 112 ? 2.007 1.622 -1.706 1.00 98.56 112 TYR A N 1
ATOM 917 C CA . TYR A 1 112 ? 3.204 1.488 -2.530 1.00 98.56 112 TYR A CA 1
ATOM 918 C C . TYR A 1 112 ? 2.813 1.253 -3.987 1.00 98.56 112 TYR A C 1
ATOM 920 O O . TYR A 1 112 ? 1.978 0.399 -4.274 1.00 98.56 112 TYR A O 1
ATOM 928 N N . SER A 1 113 ? 3.455 1.957 -4.918 1.00 98.44 113 SER A N 1
ATOM 929 C CA . SER A 1 113 ? 3.303 1.698 -6.353 1.00 98.44 113 SER A CA 1
ATOM 930 C C . SER A 1 113 ? 4.604 1.970 -7.095 1.00 98.44 113 SER A C 1
ATOM 932 O O . SER A 1 113 ? 5.332 2.910 -6.771 1.00 98.44 113 SER A O 1
ATOM 934 N N . TRP A 1 114 ? 4.898 1.181 -8.133 1.00 97.94 114 TRP A N 1
ATOM 935 C CA . TRP A 1 114 ? 5.998 1.517 -9.040 1.00 97.94 114 TRP A CA 1
ATOM 936 C C . TRP A 1 114 ? 5.711 2.777 -9.863 1.00 97.94 114 TRP A C 1
ATOM 938 O O . TRP A 1 114 ? 6.652 3.365 -10.394 1.00 97.94 114 TRP A O 1
ATOM 948 N N . ARG A 1 115 ? 4.442 3.184 -9.975 1.00 98.12 115 ARG A N 1
ATOM 949 C CA . ARG A 1 115 ? 4.025 4.364 -10.733 1.00 98.12 115 ARG A CA 1
ATOM 950 C C . ARG A 1 115 ? 4.471 5.646 -10.044 1.00 98.12 115 ARG A C 1
ATOM 952 O O . ARG A 1 115 ? 4.502 5.724 -8.816 1.00 98.12 115 ARG A O 1
ATOM 959 N N . THR A 1 116 ? 4.780 6.668 -10.829 1.00 98.00 116 THR A N 1
ATOM 960 C CA . THR A 1 116 ? 4.856 8.054 -10.351 1.00 98.00 116 THR A CA 1
ATOM 961 C C . THR A 1 116 ? 3.460 8.684 -10.282 1.00 98.00 116 THR A C 1
ATOM 963 O O . THR A 1 116 ? 2.496 8.134 -10.809 1.00 98.00 116 THR A O 1
ATOM 966 N N . LEU A 1 117 ? 3.342 9.860 -9.655 1.00 96.81 117 LEU A N 1
ATOM 967 C CA . LEU A 1 117 ? 2.073 10.598 -9.623 1.00 96.81 117 LEU A CA 1
ATOM 968 C C . LEU A 1 117 ? 1.588 10.963 -11.038 1.00 96.81 117 LEU A C 1
ATOM 970 O O . LEU A 1 117 ? 0.435 10.722 -11.366 1.00 96.81 117 LEU A O 1
ATOM 974 N N . GLU A 1 118 ? 2.495 11.427 -11.902 1.00 97.69 118 GLU A N 1
ATOM 975 C CA . GLU A 1 118 ? 2.204 11.717 -13.316 1.00 97.69 118 GLU A CA 1
ATOM 976 C C . GLU A 1 118 ? 1.697 10.470 -14.058 1.00 97.69 118 GLU A C 1
ATOM 978 O O . GLU A 1 118 ? 0.791 10.540 -14.883 1.00 97.69 118 GLU A O 1
ATOM 983 N N . GLU A 1 119 ? 2.254 9.293 -13.760 1.00 98.12 119 GLU A N 1
ATOM 984 C CA . GLU A 1 119 ? 1.798 8.041 -14.363 1.00 98.12 119 GLU A CA 1
ATOM 985 C C . GLU A 1 119 ? 0.433 7.588 -13.846 1.00 98.12 119 GLU A C 1
ATOM 987 O O . GLU A 1 119 ? -0.283 6.936 -14.607 1.00 98.12 119 GLU A O 1
ATOM 992 N N . ILE A 1 120 ? 0.091 7.894 -12.591 1.00 98.31 120 ILE A N 1
ATOM 993 C CA . ILE A 1 120 ? -1.244 7.666 -12.022 1.00 98.31 120 ILE A CA 1
ATOM 994 C C . ILE A 1 120 ? -2.256 8.547 -12.757 1.00 98.31 120 ILE A C 1
ATOM 996 O O . ILE A 1 120 ? -3.232 8.009 -13.276 1.00 98.31 120 ILE A O 1
ATOM 1000 N N . GLU A 1 121 ? -1.977 9.846 -12.885 1.00 97.38 121 GLU A N 1
ATOM 1001 C CA . GLU A 1 121 ? -2.834 10.807 -13.595 1.00 97.38 121 GLU A CA 1
ATOM 1002 C C . GLU A 1 121 ? -3.016 10.415 -15.067 1.00 97.38 121 GLU A C 1
ATOM 1004 O O . GLU A 1 121 ? -4.124 10.231 -15.564 1.00 97.38 121 GLU A O 1
ATOM 1009 N N . ARG A 1 122 ? -1.914 10.152 -15.778 1.00 98.12 122 ARG A N 1
ATOM 1010 C CA . ARG A 1 122 ? -1.951 9.754 -17.194 1.00 98.12 122 ARG A CA 1
ATOM 1011 C C . ARG A 1 122 ? -2.723 8.452 -17.437 1.00 98.12 122 ARG A C 1
ATOM 1013 O O . ARG A 1 122 ? -3.239 8.242 -18.533 1.00 98.12 122 ARG A O 1
ATOM 1020 N N . GLN A 1 123 ? -2.758 7.549 -16.456 1.00 97.88 123 GLN A N 1
ATOM 1021 C CA . GLN A 1 123 ? -3.492 6.281 -16.537 1.00 97.88 123 GLN A CA 1
ATOM 1022 C C . GLN A 1 123 ? -4.929 6.376 -15.998 1.00 97.88 123 GLN A C 1
ATOM 1024 O O . GLN A 1 123 ? -5.630 5.364 -16.035 1.00 97.88 123 GLN A O 1
ATOM 1029 N N . ASN A 1 124 ? -5.377 7.553 -15.548 1.00 97.94 124 ASN A N 1
ATOM 1030 C CA . ASN A 1 124 ? -6.676 7.778 -14.908 1.00 97.94 124 ASN A CA 1
ATOM 1031 C C . ASN A 1 124 ? -6.892 6.865 -13.683 1.00 97.94 124 ASN A C 1
ATOM 1033 O O . ASN A 1 124 ? -7.890 6.143 -13.592 1.00 97.94 124 ASN A O 1
ATOM 1037 N N . LEU A 1 125 ? -5.902 6.802 -12.785 1.00 98.25 125 LEU A N 1
ATOM 1038 C CA . LEU A 1 125 ? -5.910 5.929 -11.605 1.00 98.25 125 LEU A CA 1
ATOM 1039 C C . LEU A 1 125 ? -6.210 6.661 -10.286 1.00 98.25 125 LEU A C 1
ATOM 1041 O O . LEU A 1 125 ? -6.153 6.046 -9.223 1.00 98.25 125 LEU A O 1
ATOM 1045 N N . GLU A 1 126 ? -6.535 7.949 -10.334 1.00 97.50 126 GLU A N 1
ATOM 1046 C CA . GLU A 1 126 ? -6.724 8.824 -9.173 1.00 97.50 126 GLU A CA 1
ATOM 1047 C C . GLU A 1 126 ? -7.841 8.327 -8.250 1.00 97.50 126 GLU A C 1
ATOM 1049 O O . GLU A 1 126 ? -7.678 8.316 -7.030 1.00 97.50 126 GLU A O 1
ATOM 1054 N N . ASN A 1 127 ? -8.935 7.818 -8.823 1.00 96.81 127 ASN A N 1
ATOM 1055 C CA . ASN A 1 127 ? -10.053 7.270 -8.050 1.00 96.81 127 ASN A CA 1
ATOM 1056 C C . ASN A 1 127 ? -9.613 6.103 -7.147 1.00 96.81 127 ASN A C 1
ATOM 1058 O O . ASN A 1 127 ? -10.123 5.940 -6.045 1.00 96.81 127 ASN A O 1
ATOM 1062 N N . TYR A 1 128 ? -8.616 5.314 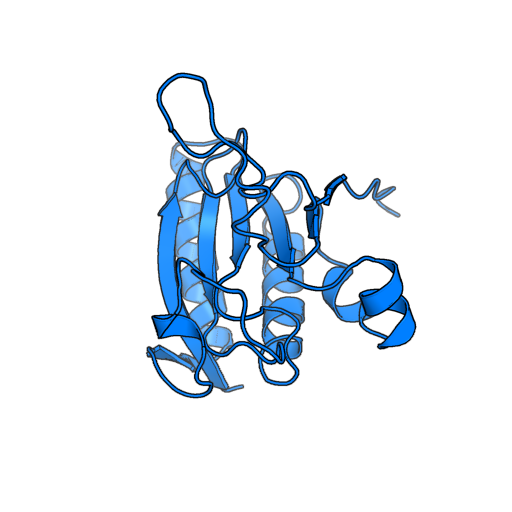-7.561 1.00 98.12 128 TYR A N 1
ATOM 1063 C CA . TYR A 1 128 ? -8.132 4.167 -6.784 1.00 98.12 128 TYR A CA 1
ATOM 1064 C C . TYR A 1 128 ? -7.275 4.555 -5.577 1.00 98.12 128 TYR A C 1
ATOM 1066 O O . TYR A 1 128 ? -7.018 3.715 -4.715 1.00 98.12 128 TYR A O 1
ATOM 1074 N N . ILE A 1 129 ? -6.830 5.812 -5.504 1.00 97.44 129 ILE A N 1
ATOM 1075 C CA . ILE A 1 129 ? -6.028 6.331 -4.392 1.00 97.44 129 ILE A CA 1
ATOM 1076 C C . ILE A 1 129 ? -6.801 7.323 -3.515 1.00 97.44 129 ILE A C 1
ATOM 1078 O O . ILE A 1 129 ? -6.236 7.869 -2.568 1.00 97.44 129 ILE A O 1
ATOM 1082 N N . GLU A 1 130 ? -8.097 7.517 -3.778 1.00 96.75 130 GLU A N 1
ATOM 1083 C CA . GLU A 1 130 ? -8.967 8.469 -3.076 1.00 96.75 130 GLU A CA 1
ATOM 1084 C C . GLU A 1 130 ? -8.968 8.268 -1.556 1.00 96.75 130 GLU A C 1
ATOM 1086 O O . GLU A 1 130 ? -9.014 9.241 -0.808 1.00 96.75 130 GLU A O 1
ATOM 1091 N N . TYR A 1 131 ? -8.842 7.027 -1.078 1.00 97.88 131 TYR A N 1
ATOM 1092 C CA . TYR A 1 131 ? -8.852 6.677 0.348 1.00 97.88 131 TYR A CA 1
ATOM 1093 C C . TYR A 1 131 ? -7.455 6.472 0.956 1.00 97.88 131 TYR A C 1
ATOM 1095 O O . TYR A 1 131 ? -7.344 6.130 2.133 1.00 97.88 131 TYR A O 1
ATOM 1103 N N . MET A 1 132 ? -6.385 6.767 0.209 1.00 98.31 132 MET A N 1
ATOM 1104 C CA . MET A 1 132 ? -5.000 6.694 0.697 1.00 98.31 132 MET A CA 1
ATOM 1105 C C . MET A 1 132 ? -4.596 7.968 1.434 1.00 98.31 132 MET A C 1
ATOM 1107 O O . MET A 1 132 ? -4.937 9.062 1.003 1.00 98.31 132 MET A O 1
ATOM 1111 N N . ASP A 1 133 ? -3.867 7.849 2.535 1.00 98.25 133 ASP A N 1
ATOM 1112 C CA . ASP A 1 133 ? -3.319 8.986 3.286 1.00 98.25 133 ASP A CA 1
ATOM 1113 C C . ASP A 1 133 ? -1.868 9.263 2.895 1.00 98.25 133 ASP A C 1
ATOM 1115 O O . ASP A 1 133 ? -1.404 10.403 2.907 1.00 98.25 133 ASP A O 1
ATOM 1119 N N . GLU A 1 134 ? -1.142 8.209 2.534 1.00 98.56 134 GLU A N 1
ATOM 1120 C CA . GLU A 1 134 ? 0.269 8.278 2.197 1.00 98.56 134 GLU A CA 1
ATOM 1121 C C . GLU A 1 134 ? 0.578 7.435 0.963 1.00 98.56 134 GLU A C 1
ATOM 1123 O O . GLU A 1 134 ? -0.009 6.374 0.749 1.00 98.56 134 GLU A O 1
ATOM 1128 N N . LEU A 1 135 ? 1.531 7.897 0.156 1.00 98.56 135 LEU A N 1
ATOM 1129 C CA . LEU A 1 135 ? 1.977 7.227 -1.059 1.00 98.56 135 LEU A CA 1
ATOM 1130 C C . LEU A 1 135 ? 3.496 7.044 -1.028 1.00 98.56 135 LEU A C 1
ATOM 1132 O O . LEU A 1 135 ? 4.231 7.973 -0.698 1.00 98.56 135 LEU A O 1
ATOM 1136 N N . VAL A 1 136 ? 3.968 5.870 -1.432 1.00 98.31 136 VAL A N 1
ATOM 1137 C CA . VAL A 1 136 ? 5.369 5.566 -1.730 1.00 98.31 136 VAL A CA 1
ATOM 1138 C C . VAL A 1 136 ? 5.448 5.208 -3.210 1.00 98.31 136 VAL A C 1
ATOM 1140 O O . VAL A 1 136 ? 5.104 4.100 -3.619 1.00 98.31 136 VAL A O 1
ATOM 1143 N N . LEU A 1 137 ? 5.850 6.183 -4.021 1.00 98.44 137 LEU A N 1
ATOM 1144 C CA . LEU A 1 137 ? 5.745 6.139 -5.478 1.00 98.44 137 LEU A CA 1
ATOM 1145 C C . LEU A 1 137 ? 7.101 5.997 -6.160 1.00 98.44 137 LEU A C 1
ATOM 1147 O O . LEU A 1 137 ? 8.108 6.528 -5.691 1.00 98.44 137 LEU A O 1
ATOM 1151 N N . GLY A 1 138 ? 7.097 5.364 -7.328 1.00 97.62 138 GLY A N 1
ATOM 1152 C CA . GLY A 1 138 ? 8.265 5.166 -8.177 1.00 97.62 138 GLY A CA 1
ATOM 1153 C C . GLY A 1 138 ? 8.838 3.747 -8.090 1.00 97.62 138 GLY A C 1
ATOM 1154 O O . GLY A 1 138 ? 8.749 3.079 -7.050 1.00 97.62 138 GLY A O 1
ATOM 1155 N N . PRO A 1 139 ? 9.451 3.256 -9.182 1.00 96.31 139 PRO A N 1
ATOM 1156 C CA . PRO A 1 139 ? 9.933 1.888 -9.246 1.00 96.31 139 PRO A CA 1
ATOM 1157 C C . PRO A 1 139 ? 11.138 1.709 -8.327 1.00 96.31 139 PRO A C 1
ATOM 1159 O O . PRO A 1 139 ? 11.968 2.605 -8.195 1.00 96.31 139 PRO A O 1
ATOM 1162 N N . TYR A 1 140 ? 11.286 0.518 -7.753 1.00 96.44 140 TYR A N 1
ATOM 1163 C CA . TYR A 1 140 ? 12.531 0.157 -7.085 1.00 96.44 140 TYR A CA 1
ATOM 1164 C C . TYR A 1 140 ? 13.704 0.176 -8.077 1.00 96.44 140 TYR A C 1
ATOM 1166 O O . TYR A 1 140 ? 13.693 -0.566 -9.064 1.00 96.44 140 TYR A O 1
ATOM 1174 N N . ASP A 1 141 ? 14.715 0.991 -7.783 1.00 96.00 141 ASP A N 1
ATOM 1175 C CA . ASP A 1 141 ? 15.991 1.013 -8.494 1.00 96.00 141 ASP A CA 1
ATOM 1176 C C . ASP A 1 141 ? 17.109 0.493 -7.582 1.00 96.00 141 ASP A C 1
ATOM 1178 O O . ASP A 1 141 ? 17.482 1.135 -6.597 1.00 96.00 141 ASP A O 1
ATOM 1182 N N . TYR A 1 142 ? 17.655 -0.678 -7.918 1.00 93.12 142 TYR A N 1
ATOM 1183 C CA . TYR A 1 142 ? 18.750 -1.301 -7.176 1.00 93.12 142 TYR A CA 1
ATOM 1184 C C . TYR A 1 142 ? 20.020 -0.437 -7.149 1.00 93.12 142 TYR A C 1
ATOM 1186 O O . TYR A 1 142 ? 20.741 -0.436 -6.153 1.00 93.12 142 TYR A O 1
ATOM 1194 N N . THR A 1 143 ? 20.288 0.328 -8.212 1.00 95.38 143 THR A N 1
ATOM 1195 C CA . THR A 1 143 ? 21.474 1.199 -8.284 1.00 95.38 143 THR A CA 1
ATOM 1196 C C . THR A 1 143 ? 21.374 2.392 -7.333 1.00 95.38 143 THR A C 1
ATOM 1198 O O . THR A 1 143 ? 22.386 2.979 -6.958 1.00 95.38 143 THR A O 1
ATOM 1201 N N . GLN A 1 144 ? 20.156 2.703 -6.882 1.00 96.00 144 GLN A N 1
ATOM 1202 C CA . GLN A 1 144 ? 19.842 3.792 -5.963 1.00 96.00 144 GLN A CA 1
ATOM 1203 C C . GLN A 1 144 ? 19.349 3.284 -4.604 1.00 96.00 144 GLN A C 1
ATOM 1205 O O . GLN A 1 144 ? 18.665 4.015 -3.885 1.00 96.00 144 GLN A O 1
ATOM 1210 N N . ARG A 1 145 ? 19.696 2.043 -4.229 1.00 94.62 145 ARG A N 1
ATOM 1211 C CA . ARG A 1 145 ? 19.301 1.443 -2.947 1.00 94.62 145 ARG A CA 1
ATOM 1212 C C . ARG A 1 145 ? 19.586 2.408 -1.790 1.00 94.62 145 ARG A C 1
ATOM 1214 O O . ARG A 1 145 ? 20.689 2.939 -1.649 1.00 94.62 145 ARG A O 1
ATOM 1221 N N . ASN A 1 146 ? 18.571 2.642 -0.968 1.00 94.44 146 ASN A N 1
ATOM 1222 C CA . ASN A 1 146 ? 18.665 3.539 0.172 1.00 94.44 146 ASN A CA 1
ATOM 1223 C C . ASN A 1 146 ? 19.091 2.728 1.397 1.00 94.44 146 ASN A C 1
ATOM 1225 O O . ASN A 1 146 ? 18.314 1.915 1.895 1.00 94.44 146 ASN A O 1
ATOM 1229 N N . VAL A 1 147 ? 20.338 2.894 1.836 1.00 94.31 147 VAL A N 1
ATOM 1230 C CA . VAL A 1 147 ? 20.893 2.174 2.989 1.00 94.31 147 VAL A CA 1
ATOM 1231 C C . VAL A 1 147 ? 21.639 3.107 3.931 1.00 94.31 147 VAL A C 1
ATOM 1233 O O . VAL A 1 147 ? 22.156 4.138 3.497 1.00 94.31 147 VAL A O 1
ATOM 1236 N N . ASP A 1 148 ? 21.702 2.729 5.205 1.00 92.50 148 ASP A N 1
ATOM 1237 C CA . ASP A 1 148 ? 22.592 3.355 6.181 1.00 92.50 148 ASP A CA 1
ATOM 1238 C C . ASP A 1 148 ? 24.049 2.874 6.023 1.00 92.50 148 ASP A C 1
ATOM 1240 O O . ASP A 1 148 ? 24.368 2.020 5.191 1.00 92.50 148 ASP A O 1
ATOM 1244 N N . GLU A 1 149 ? 24.946 3.408 6.856 1.00 91.69 149 GLU A N 1
ATOM 1245 C CA . GLU A 1 149 ? 26.374 3.049 6.877 1.00 91.69 149 GLU A CA 1
ATOM 1246 C C . GLU A 1 149 ? 26.630 1.560 7.171 1.00 91.69 149 GLU A C 1
ATOM 1248 O O . GLU A 1 149 ? 27.693 1.036 6.841 1.00 91.69 149 GLU A O 1
ATOM 1253 N N . LYS A 1 150 ? 25.660 0.863 7.776 1.00 90.69 150 LYS A N 1
ATOM 1254 C CA . LYS A 1 150 ? 25.729 -0.563 8.121 1.00 90.69 150 LYS A CA 1
ATOM 1255 C C . LYS A 1 150 ? 25.078 -1.456 7.058 1.00 90.69 150 LYS A C 1
ATOM 1257 O O . LYS A 1 150 ? 25.070 -2.675 7.211 1.00 90.69 150 LYS A O 1
ATOM 1262 N N . GLY A 1 151 ? 24.550 -0.876 5.979 1.00 88.00 151 GLY A N 1
ATOM 1263 C CA . GLY A 1 151 ? 23.894 -1.598 4.890 1.00 88.00 151 GLY A CA 1
ATOM 1264 C C . GLY A 1 151 ? 22.430 -1.968 5.152 1.00 88.00 151 GLY A C 1
ATOM 1265 O O . GLY A 1 151 ? 21.846 -2.714 4.353 1.00 88.00 151 GLY A O 1
ATOM 1266 N N . ASN A 1 152 ? 21.821 -1.452 6.226 1.00 88.38 152 ASN A N 1
ATOM 1267 C CA . ASN A 1 152 ? 20.398 -1.645 6.504 1.00 88.38 152 ASN A CA 1
ATOM 1268 C C . ASN A 1 152 ? 19.568 -0.811 5.534 1.00 88.38 152 ASN A C 1
ATOM 1270 O O . ASN A 1 152 ? 19.896 0.344 5.275 1.00 88.38 152 ASN A O 1
ATOM 1274 N N . VAL A 1 153 ? 18.483 -1.383 5.007 1.00 88.44 153 VAL A N 1
ATOM 1275 C CA . VAL A 1 153 ? 17.585 -0.667 4.091 1.00 88.44 153 VAL A CA 1
ATOM 1276 C C . VAL A 1 153 ? 16.831 0.413 4.857 1.00 88.44 153 VAL A C 1
ATOM 1278 O O . VAL A 1 153 ? 16.189 0.131 5.864 1.00 88.44 153 VAL A O 1
ATOM 1281 N N . LEU A 1 154 ? 16.909 1.640 4.356 1.00 92.31 154 LEU A N 1
ATOM 1282 C CA . LEU A 1 154 ? 16.158 2.783 4.853 1.00 92.31 154 LEU A CA 1
ATOM 1283 C C . LEU A 1 154 ? 14.825 2.910 4.110 1.00 92.31 154 LEU A C 1
ATOM 1285 O O . LEU A 1 154 ? 14.618 2.315 3.054 1.00 92.31 154 LEU A O 1
ATOM 1289 N N . PHE A 1 155 ? 13.920 3.714 4.662 1.00 92.94 155 PHE A N 1
ATOM 1290 C CA . PHE A 1 155 ? 12.645 4.044 4.036 1.00 92.94 155 PHE A CA 1
ATOM 1291 C C . PHE A 1 155 ? 12.742 5.380 3.268 1.00 92.94 155 PHE A C 1
ATOM 1293 O O . PHE A 1 155 ? 13.208 6.364 3.850 1.00 92.94 155 PHE A O 1
ATOM 1300 N N . PRO A 1 156 ? 12.256 5.469 2.012 1.00 94.69 156 PRO A N 1
ATOM 1301 C CA . PRO A 1 156 ? 11.891 4.369 1.110 1.00 94.69 156 PRO A CA 1
ATOM 1302 C C . PRO A 1 156 ? 13.104 3.534 0.680 1.00 94.69 156 PRO A C 1
ATOM 1304 O O . PRO A 1 156 ? 14.232 4.018 0.750 1.00 94.69 156 PRO A O 1
ATOM 1307 N N . ALA A 1 157 ? 12.873 2.317 0.176 1.00 93.44 157 ALA A N 1
ATOM 1308 C CA . ALA A 1 157 ? 13.927 1.338 -0.122 1.00 93.44 157 ALA A CA 1
ATOM 1309 C C . ALA A 1 157 ? 14.901 1.757 -1.241 1.00 93.44 157 ALA A C 1
ATOM 1311 O O . ALA A 1 157 ? 16.014 1.225 -1.331 1.00 93.44 157 ALA A O 1
ATOM 1312 N N . SER A 1 158 ? 14.503 2.696 -2.100 1.00 95.38 158 SER A N 1
ATOM 1313 C CA . SER A 1 158 ? 15.373 3.307 -3.103 1.00 95.38 158 SER A CA 1
ATOM 1314 C C . SER A 1 158 ? 15.200 4.825 -3.145 1.00 95.38 158 SER A C 1
ATOM 1316 O O . SER A 1 158 ? 14.096 5.341 -2.975 1.00 95.38 158 SER A O 1
ATOM 1318 N N . LYS A 1 159 ? 16.304 5.549 -3.356 1.00 96.75 159 LYS A N 1
ATOM 1319 C CA . LYS A 1 159 ? 16.374 7.019 -3.263 1.00 96.75 159 LYS A CA 1
ATOM 1320 C C . LYS A 1 159 ? 15.553 7.737 -4.337 1.00 96.75 159 LYS A C 1
ATOM 1322 O O . LYS A 1 159 ? 15.217 8.903 -4.158 1.00 96.75 159 LYS A O 1
ATOM 1327 N N . ASN A 1 160 ? 15.227 7.060 -5.438 1.00 96.38 160 ASN A N 1
ATOM 1328 C CA . ASN A 1 160 ? 14.373 7.604 -6.495 1.00 96.38 160 ASN A CA 1
ATOM 1329 C C . ASN A 1 160 ? 12.877 7.566 -6.140 1.00 96.38 160 ASN A C 1
ATOM 1331 O O . ASN A 1 160 ? 12.076 8.203 -6.827 1.00 96.38 160 ASN A O 1
ATOM 1335 N N . GLN A 1 161 ? 12.490 6.806 -5.113 1.00 97.31 161 GLN A N 1
ATOM 1336 C CA . GLN A 1 161 ? 11.100 6.707 -4.693 1.00 97.31 161 GLN A CA 1
ATOM 1337 C C . GLN A 1 161 ? 10.695 7.943 -3.887 1.00 97.31 161 GLN A C 1
ATOM 1339 O O . GLN A 1 161 ? 11.460 8.459 -3.071 1.00 97.31 161 GLN A O 1
ATOM 1344 N N . LYS A 1 162 ? 9.464 8.409 -4.095 1.00 97.75 162 LYS A N 1
ATOM 1345 C CA . LYS A 1 162 ? 8.902 9.578 -3.417 1.00 97.75 162 LYS A CA 1
ATOM 1346 C C . LYS A 1 162 ? 7.903 9.134 -2.362 1.00 97.75 162 LYS A C 1
ATOM 1348 O O . LYS A 1 162 ? 6.934 8.456 -2.684 1.00 97.75 162 LYS A O 1
ATOM 1353 N N . TYR A 1 163 ? 8.121 9.564 -1.124 1.00 97.69 163 TYR A N 1
ATOM 1354 C CA . TYR A 1 163 ? 7.138 9.443 -0.054 1.00 97.69 163 TYR A CA 1
ATOM 1355 C C . TYR A 1 163 ? 6.328 10.736 0.052 1.00 97.69 163 TYR A C 1
ATOM 1357 O O . TYR A 1 163 ? 6.897 11.814 0.228 1.00 97.69 163 TYR A O 1
ATOM 1365 N N . ILE A 1 164 ? 5.011 10.627 -0.090 1.00 97.31 164 ILE A N 1
ATOM 1366 C CA . ILE A 1 164 ? 4.074 11.749 -0.154 1.00 97.31 164 ILE A CA 1
ATOM 1367 C C . ILE A 1 164 ? 3.004 11.532 0.910 1.00 97.31 164 ILE A C 1
ATOM 1369 O O . ILE A 1 164 ? 2.407 10.462 0.973 1.00 97.31 164 ILE A O 1
ATOM 1373 N N . ARG A 1 165 ? 2.731 12.561 1.714 1.00 96.50 165 ARG A N 1
ATOM 1374 C CA . ARG A 1 165 ? 1.531 12.614 2.557 1.00 96.50 165 ARG A CA 1
ATOM 1375 C C . ARG A 1 165 ? 0.467 13.428 1.845 1.00 96.50 165 ARG A C 1
ATOM 1377 O O . ARG A 1 165 ? 0.735 14.557 1.433 1.00 96.50 165 ARG A O 1
ATOM 1384 N N . LEU A 1 166 ? -0.714 12.852 1.688 1.00 93.12 166 LEU A N 1
ATOM 1385 C CA . LEU A 1 166 ? -1.844 13.513 1.063 1.00 93.12 166 LEU A CA 1
ATOM 1386 C C . LEU A 1 166 ? -2.528 14.390 2.111 1.00 93.12 166 LEU A C 1
ATOM 1388 O O . LEU A 1 166 ? -3.057 13.906 3.109 1.00 93.12 166 LEU A O 1
ATOM 1392 N N . ASN A 1 167 ? -2.509 15.703 1.888 1.00 77.12 167 ASN A N 1
ATOM 1393 C CA . ASN A 1 167 ? -3.254 16.642 2.716 1.00 77.12 167 ASN A CA 1
ATOM 1394 C C . ASN A 1 167 ? -4.732 16.542 2.343 1.00 77.12 167 ASN A C 1
ATOM 1396 O O . ASN A 1 167 ? -5.210 17.270 1.474 1.00 77.12 167 ASN A O 1
ATOM 1400 N N . LYS A 1 168 ? -5.463 15.633 2.985 1.00 63.53 168 LYS A N 1
ATOM 1401 C CA . LYS A 1 168 ? -6.917 15.616 2.873 1.00 63.53 168 LYS A CA 1
ATOM 1402 C C . LYS A 1 168 ? -7.485 16.634 3.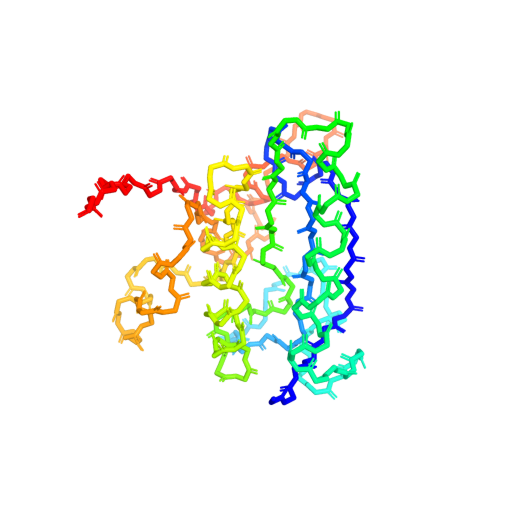842 1.00 63.53 168 LYS A C 1
ATOM 1404 O O . LYS A 1 168 ? -7.449 16.448 5.056 1.00 63.53 168 LYS A O 1
ATOM 1409 N N . VAL A 1 169 ? -8.015 17.726 3.302 1.00 46.81 169 VAL A N 1
ATOM 1410 C CA . VAL A 1 169 ? -9.011 18.499 4.038 1.00 46.81 169 VAL A CA 1
ATOM 1411 C C . VAL A 1 169 ? -10.221 17.580 4.128 1.00 46.81 169 VAL A C 1
ATOM 1413 O O . VAL A 1 169 ? -10.837 17.292 3.108 1.00 46.81 169 VAL A O 1
ATOM 1416 N N . LEU A 1 170 ? -10.507 17.054 5.319 1.00 42.78 170 LEU A N 1
ATOM 1417 C CA . LEU A 1 170 ? -11.744 16.324 5.575 1.00 42.78 170 LEU A CA 1
ATOM 1418 C C . LEU A 1 170 ? -12.902 17.285 5.272 1.00 42.78 170 LEU A C 1
ATOM 1420 O O . LEU A 1 170 ? -13.215 18.166 6.076 1.00 42.78 170 LEU A O 1
ATOM 1424 N N . SER A 1 171 ? -13.499 17.171 4.088 1.00 31.31 171 SER A N 1
ATOM 1425 C CA . SER A 1 171 ? -14.825 17.716 3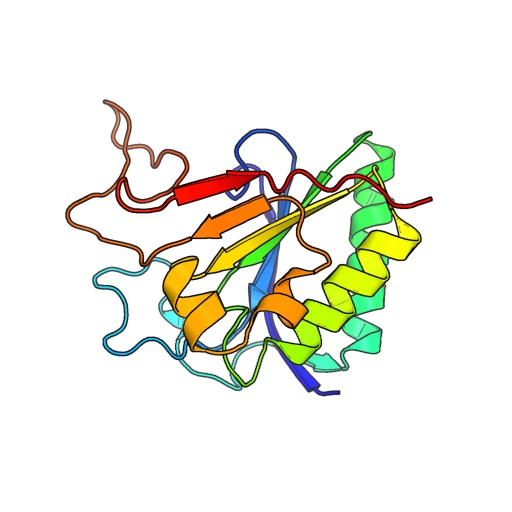.833 1.00 31.31 171 SER A CA 1
ATOM 1426 C C . SER A 1 171 ? -15.780 16.968 4.756 1.00 31.31 171 SER A C 1
ATOM 1428 O O . SER A 1 171 ? -16.014 15.776 4.568 1.00 31.31 171 SER A O 1
ATOM 1430 N N . LYS A 1 172 ? -16.197 17.674 5.810 1.00 32.44 172 LYS A N 1
ATOM 1431 C CA . LYS A 1 172 ? -17.234 17.269 6.760 1.00 32.44 172 LYS A CA 1
ATOM 1432 C C . LYS A 1 172 ? -18.535 16.903 6.060 1.00 32.44 172 LYS A C 1
ATOM 1434 O O . LYS A 1 172 ? -18.846 17.565 5.045 1.00 32.44 172 LYS A O 1
#

Foldseek 3Di:
DKFAWADWDWDPAQDPDFTERETAGAAAPDPPAADPDPQVVRHHPPDHDIDDLVVVLVVVVVVLVVVVVPAQAHEYEYHHRACLPPRRLVSLQVSLVVCCVVCPRRYAYEYEHQADPVRCVVVVNVSSCVSHQKYWYHHDHPVQADADPVRHGDPPRGPPIDIDGDPDPPPD

pLDDT: mean 95.23, std 9.6, range [31.31, 98.88]

Sequence (172 aa):
MTVYVNRIFFSTNDHPKLLGLSIYFQGCDRSPKCLLCHNKETWEPYKGFKYDLEDLIQILKDKINYALESYDKIAVVYLGGEPLAPYNRDAVFQISKELKEEFSEKIVNTLYSWRTLEEIERQNLENYIEYMDELVLGPYDYTQRNVDEKGNVLFPASKNQKYIRLNKVLSK

Radius of gyration: 15.37 Å; chains: 1; bounding box: 44×36×40 Å

InterPro domains:
  IPR007197 Radical SAM [SFLDS00029] (25-124)
  IPR013785 Aldolase-type TIM barrel [G3DSA:3.20.20.70] (6-170)

Secondary structure (DSSP, 8-state):
-EEEEEEEEEESSSSSSSPEEEEEES----SSPPTT-TTGGGSSTT-SEEEEHHHHHHHHHHHHHHHHTT-S-EEEEEESS-TTSTTTHHHHHHHHHHHHHHHGGGEEEEEEESS-HHHHHHTT-GGGGTT-SEEEES---GGGEEE-TT-PEEEEEETT-EEEE-------

Organism: NCBI:txid90323